Protein AF-A0ABD0PD07-F1 (afdb_monomer)

Foldseek 3Di:
DDDDPPVVVLQVCLFLVNLCVVCVPPVVVLLVVLLVQLVPDPPDDPPPDSHDPVSVVSVVVSVVVVVVSLVSHPDPVSSVVNVVVCCVPPVVSCCVRPVVSPPVVVVVVVVVVVVVPPD

Organism: Cirrhinus mrigala (NCBI:txid683832)

Secondary structure (DSSP, 8-state):
----SHHHHHHHHTSHHHHHHHHHHHHHHHHHHHHHHHHTT-S--SSS-SS-HHHHHHHHHHHHHHHHHHHS---HHHHHHHHHHHHHHHHHHHIIIIITT-THHHHHHHHHHHHHS--

Solvent-accessible surface area (backbone atoms only — not comparable to full-atom values): 7051 Å² total; per-residue (Å²): 136,92,90,70,74,67,69,57,57,56,54,58,64,30,30,55,69,50,45,48,57,52,46,64,60,48,52,60,52,52,52,50,54,47,50,53,50,71,62,55,73,82,71,75,62,90,51,97,54,88,60,55,74,66,43,49,52,49,52,53,50,49,54,48,51,60,52,49,64,66,60,55,34,89,48,68,73,50,30,54,53,44,53,52,48,51,48,74,75,39,44,67,60,49,42,53,64,51,57,68,67,30,65,69,65,55,51,56,58,55,56,53,54,65,62,68,78,71,122

pLDDT: mean 74.22, std 17.91, range [39.25, 95.12]

Sequence (119 aa):
PDSKAGAGMNKELCSAETVQGFAGTLVPLLLEIWVEAAGGDRVQTDSGHLLSAEAMALMFQILTILQLLRRLTPQRDQQDILDAWFRNSYLTDFKHHFMKNFPYGLLEVARHKKKADGK

Mean predicted aligned error: 12.13 Å

Radius of gyration: 20.22 Å; Cα contacts (8 Å, |Δi|>4): 50; chains: 1; bounding box: 38×46×66 Å

Structure (mmCIF, N/CA/C/O backbone):
data_AF-A0ABD0PD07-F1
#
_entry.id   AF-A0ABD0PD07-F1
#
loop_
_atom_site.group_PDB
_atom_site.id
_atom_site.type_symbol
_atom_site.label_atom_id
_atom_site.label_alt_id
_atom_site.label_comp_id
_atom_site.label_asym_id
_atom_site.label_entity_id
_atom_site.label_seq_id
_atom_site.pdbx_PDB_ins_code
_atom_site.Cartn_x
_atom_site.Cartn_y
_atom_site.Cartn_z
_atom_site.occupancy
_atom_site.B_iso_or_equiv
_atom_site.auth_seq_id
_atom_site.auth_comp_id
_atom_site.auth_asym_id
_atom_site.auth_atom_id
_atom_site.pdbx_PDB_model_num
ATOM 1 N N . PRO A 1 1 ? -20.329 -27.755 26.102 1.00 43.78 1 PRO A N 1
ATOM 2 C CA . PRO A 1 1 ? -19.583 -26.502 26.369 1.00 43.78 1 PRO A CA 1
ATOM 3 C C . PRO A 1 1 ? -18.473 -26.357 25.314 1.00 43.78 1 PRO A C 1
ATOM 5 O O . PRO A 1 1 ? -18.280 -27.298 24.562 1.00 43.78 1 PRO A O 1
ATOM 8 N N . ASP A 1 2 ? -17.808 -25.206 25.216 1.00 43.53 2 ASP A N 1
ATOM 9 C CA . ASP A 1 2 ? -16.680 -24.954 24.293 1.00 43.53 2 ASP A CA 1
ATOM 10 C C . ASP A 1 2 ? -17.035 -24.659 22.829 1.00 43.53 2 ASP A C 1
ATOM 12 O O . ASP A 1 2 ? -16.799 -25.453 21.929 1.00 43.53 2 ASP A O 1
ATOM 16 N N . SER A 1 3 ? -17.563 -23.456 22.572 1.00 48.69 3 SER A N 1
ATOM 17 C CA . SER A 1 3 ? -17.455 -22.766 21.266 1.00 48.69 3 SER A CA 1
ATOM 18 C C . SER A 1 3 ? -17.769 -21.266 21.392 1.00 48.69 3 SER A C 1
ATOM 20 O O . SER A 1 3 ? -18.615 -20.730 20.683 1.00 48.69 3 SER A O 1
ATOM 22 N N . LYS A 1 4 ? -17.136 -20.558 22.342 1.00 47.66 4 LYS A N 1
ATOM 23 C CA . LYS A 1 4 ? -17.334 -19.097 22.489 1.00 47.66 4 LYS A CA 1
ATOM 24 C C . LYS A 1 4 ? -16.060 -18.269 22.698 1.00 47.66 4 LYS A C 1
ATOM 26 O O . LYS A 1 4 ? -16.153 -17.051 22.782 1.00 47.66 4 LYS A O 1
ATOM 31 N N . ALA A 1 5 ? -14.882 -18.896 22.721 1.00 45.53 5 ALA A N 1
ATOM 32 C CA . ALA A 1 5 ? -13.610 -18.196 22.932 1.00 45.53 5 ALA A CA 1
ATOM 33 C C . ALA A 1 5 ? -13.046 -17.526 21.658 1.00 45.53 5 ALA A C 1
ATOM 35 O O . ALA A 1 5 ? -12.327 -16.538 21.753 1.00 45.53 5 ALA A O 1
ATOM 36 N N . GLY A 1 6 ? -13.406 -17.996 20.456 1.00 48.72 6 GLY A N 1
ATOM 37 C CA . GLY A 1 6 ? -12.854 -17.463 19.199 1.00 48.72 6 GLY A CA 1
ATOM 38 C C . GLY A 1 6 ? -13.457 -16.132 18.729 1.00 48.72 6 GLY A C 1
ATOM 39 O O . GLY A 1 6 ? -12.809 -15.381 18.009 1.00 48.72 6 GLY A O 1
ATOM 40 N N . ALA A 1 7 ? -14.684 -15.795 19.132 1.00 50.75 7 ALA A N 1
ATOM 41 C CA . ALA A 1 7 ? -15.372 -14.603 18.620 1.00 50.75 7 ALA A CA 1
ATOM 42 C C . ALA A 1 7 ? -14.836 -13.282 19.209 1.00 50.75 7 ALA A C 1
ATOM 44 O O . ALA A 1 7 ? -14.924 -12.245 18.556 1.00 50.75 7 ALA A O 1
ATOM 45 N N . GLY A 1 8 ? -14.274 -13.315 20.424 1.00 51.53 8 GLY A N 1
ATOM 46 C CA . GLY A 1 8 ? -13.693 -12.137 21.079 1.00 51.53 8 GLY A CA 1
ATOM 47 C C . GLY A 1 8 ? -12.334 -11.744 20.498 1.00 51.53 8 GLY A C 1
ATOM 48 O O . GLY A 1 8 ? -12.110 -10.572 20.216 1.00 51.53 8 GLY A O 1
ATOM 49 N N . MET A 1 9 ? -11.477 -12.730 20.220 1.00 52.28 9 MET A N 1
ATOM 50 C CA . MET A 1 9 ? -10.109 -12.491 19.744 1.00 52.28 9 MET A CA 1
ATOM 51 C C . MET A 1 9 ? -10.070 -11.878 18.338 1.00 52.28 9 MET A C 1
ATOM 53 O O . MET A 1 9 ? -9.302 -10.958 18.078 1.00 52.28 9 MET A O 1
ATOM 57 N N . ASN A 1 10 ? -10.972 -12.300 17.445 1.00 54.44 10 ASN A N 1
ATOM 58 C CA . ASN A 1 10 ? -11.113 -11.678 16.123 1.00 54.44 10 ASN A CA 1
ATOM 59 C C . ASN A 1 10 ? -11.557 -10.208 16.214 1.00 54.44 10 ASN A C 1
ATOM 61 O O . ASN A 1 10 ? -11.234 -9.406 15.347 1.00 54.44 10 ASN A O 1
ATOM 65 N N . LYS A 1 11 ? -12.292 -9.840 17.269 1.00 56.84 11 LYS A N 1
ATOM 66 C CA . LYS A 1 11 ? -12.808 -8.483 17.457 1.00 56.84 11 LYS A CA 1
ATOM 67 C C . LYS A 1 11 ? -11.718 -7.507 17.915 1.00 56.84 11 LYS A C 1
ATOM 69 O O . LYS A 1 11 ? -11.75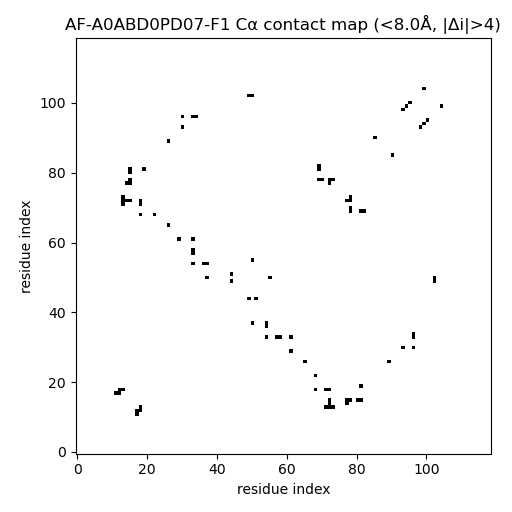8 -6.351 17.512 1.00 56.84 11 LYS A O 1
ATOM 74 N N . GLU A 1 12 ? -10.747 -7.979 18.699 1.00 58.50 12 GLU A N 1
ATOM 75 C CA . GLU A 1 12 ? -9.551 -7.208 19.078 1.00 58.50 12 GLU A CA 1
ATOM 76 C C . GLU A 1 12 ? -8.576 -7.056 17.904 1.00 58.50 12 GLU A C 1
ATOM 78 O O . GLU A 1 12 ? -8.101 -5.953 17.647 1.00 58.50 12 GLU A O 1
ATOM 83 N N . LEU A 1 13 ? -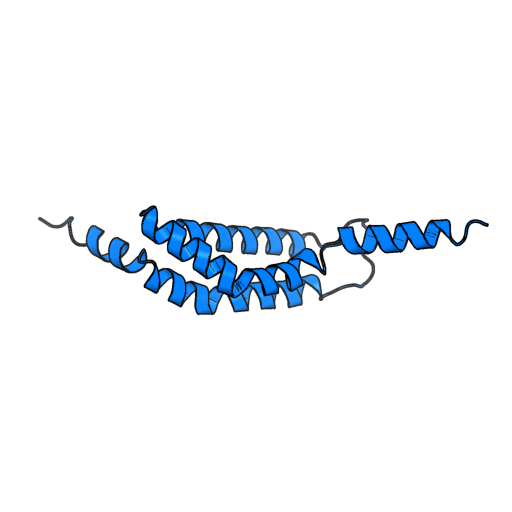8.351 -8.127 17.131 1.00 62.75 13 LEU A N 1
ATOM 84 C CA . LEU A 1 13 ? -7.467 -8.097 15.956 1.00 62.75 13 LEU A CA 1
ATOM 85 C C . LEU A 1 13 ? -7.997 -7.216 14.811 1.00 62.75 13 LEU A C 1
ATOM 87 O O . LEU A 1 13 ? -7.214 -6.707 14.013 1.00 62.75 13 LEU A O 1
ATOM 91 N N . CYS A 1 14 ? -9.316 -7.025 14.731 1.00 67.56 14 CYS A N 1
ATOM 92 C CA . CYS A 1 14 ? -9.970 -6.199 13.714 1.00 67.56 14 CYS A CA 1
ATOM 93 C C . CYS A 1 14 ? -10.209 -4.744 14.152 1.00 67.56 14 CYS A C 1
ATOM 95 O O . CYS A 1 14 ? -10.876 -4.007 13.421 1.00 67.56 14 CYS A O 1
ATOM 97 N N . SER A 1 15 ? -9.714 -4.318 15.321 1.00 81.38 15 SER A N 1
ATOM 98 C CA . SER A 1 15 ? -9.842 -2.923 15.750 1.00 81.38 15 SER A CA 1
ATOM 99 C C . SER A 1 15 ? -9.057 -1.985 14.824 1.00 81.38 15 SER A C 1
ATOM 101 O O . SER A 1 15 ? -8.025 -2.360 14.259 1.00 81.38 15 SER A O 1
ATOM 103 N N . ALA A 1 16 ? -9.530 -0.746 14.672 1.00 81.94 16 ALA A N 1
ATOM 104 C CA . ALA A 1 16 ? -8.833 0.239 13.851 1.00 81.94 16 ALA A CA 1
ATOM 105 C C . ALA A 1 16 ? -7.404 0.500 14.351 1.00 81.94 16 ALA A C 1
ATOM 107 O O . ALA A 1 16 ? -6.482 0.586 13.548 1.00 81.94 16 ALA A O 1
ATOM 108 N N . GLU A 1 17 ? -7.192 0.554 15.664 1.00 85.44 17 GLU A N 1
ATOM 109 C CA . GLU A 1 17 ? -5.874 0.813 16.251 1.00 85.44 17 GLU A CA 1
ATOM 110 C C . GLU A 1 17 ? -4.887 -0.327 15.970 1.00 85.44 17 GLU A C 1
ATOM 112 O O . GLU A 1 17 ? -3.739 -0.079 15.600 1.00 85.44 17 GLU A O 1
ATOM 117 N N . THR A 1 18 ? -5.332 -1.584 16.066 1.00 87.69 18 THR A N 1
ATOM 118 C CA . THR A 1 18 ? -4.491 -2.746 15.741 1.00 87.69 18 THR A CA 1
ATOM 119 C C . THR A 1 18 ? -4.132 -2.780 14.256 1.00 87.69 18 THR A C 1
ATOM 121 O O . THR A 1 18 ? -2.968 -2.998 13.909 1.00 87.69 18 THR A O 1
ATOM 124 N N . VAL A 1 19 ? -5.101 -2.509 13.373 1.00 88.94 19 VAL A N 1
ATOM 125 C CA . VAL A 1 19 ? -4.863 -2.440 11.923 1.00 88.94 19 VAL A CA 1
ATOM 126 C C . VAL A 1 19 ? -3.912 -1.293 11.580 1.00 88.94 19 VAL A C 1
ATOM 128 O O . VAL A 1 19 ? -3.008 -1.490 10.771 1.00 88.94 19 VAL A O 1
ATOM 131 N N . GLN A 1 20 ? -4.055 -0.127 12.219 1.00 91.00 20 GLN A N 1
ATOM 132 C CA . GLN A 1 20 ? -3.130 1.000 12.057 1.00 91.00 20 GLN A CA 1
ATOM 133 C C . GLN A 1 20 ? -1.718 0.649 12.516 1.00 91.00 20 GLN A C 1
ATOM 135 O O . GLN A 1 20 ? -0.771 0.938 11.794 1.00 91.00 20 GLN A O 1
ATOM 140 N N . GLY A 1 21 ? -1.562 0.002 13.674 1.00 90.94 21 GLY A N 1
ATOM 141 C CA . GLY A 1 21 ? -0.253 -0.421 14.175 1.00 90.94 21 GLY A CA 1
ATOM 142 C C . GLY A 1 21 ? 0.447 -1.384 13.215 1.00 90.94 21 GLY A C 1
ATOM 143 O O . GLY A 1 21 ? 1.608 -1.184 12.867 1.00 90.94 21 GLY A O 1
ATOM 144 N N . PHE A 1 22 ? -0.282 -2.385 12.716 1.00 91.81 22 PHE A N 1
ATOM 145 C CA . PHE A 1 22 ? 0.256 -3.346 11.753 1.00 91.81 22 PHE A CA 1
ATOM 146 C C . PHE A 1 22 ? 0.576 -2.705 10.393 1.00 91.81 22 PHE A C 1
ATOM 148 O O . PHE A 1 22 ? 1.673 -2.884 9.857 1.00 91.81 22 PHE A O 1
ATOM 155 N N . ALA A 1 23 ? -0.352 -1.917 9.842 1.00 92.38 23 ALA A N 1
ATOM 156 C CA . ALA A 1 23 ? -0.148 -1.183 8.594 1.00 92.38 23 ALA A CA 1
ATOM 157 C C . ALA A 1 23 ? 0.994 -0.161 8.710 1.00 92.38 23 ALA A C 1
ATOM 159 O O . ALA A 1 23 ? 1.736 0.032 7.749 1.00 92.38 23 ALA A O 1
ATOM 160 N N . GLY A 1 24 ? 1.167 0.415 9.902 1.00 93.38 24 GLY A N 1
ATOM 161 C CA . GLY A 1 24 ? 2.253 1.301 10.306 1.00 93.38 24 GLY A CA 1
ATOM 162 C C . GLY A 1 24 ? 3.630 0.775 9.926 1.00 93.38 24 GLY A C 1
ATOM 163 O O . GLY A 1 24 ? 4.463 1.519 9.416 1.00 93.38 24 GLY A O 1
ATOM 164 N N . THR A 1 25 ? 3.843 -0.522 10.141 1.00 93.88 25 THR A N 1
ATOM 165 C CA . THR A 1 25 ? 5.097 -1.210 9.820 1.00 93.88 25 THR A CA 1
ATOM 166 C C . THR A 1 25 ? 5.083 -1.809 8.418 1.00 93.88 25 THR A C 1
ATOM 168 O O . THR A 1 25 ? 6.087 -1.750 7.715 1.00 93.88 25 THR A O 1
ATOM 171 N N . LEU A 1 26 ? 3.958 -2.386 7.990 1.00 95.12 26 LEU A N 1
ATOM 172 C CA . LEU A 1 26 ? 3.898 -3.135 6.737 1.00 95.12 26 LEU A CA 1
ATOM 173 C C . LEU A 1 26 ? 3.922 -2.233 5.495 1.00 95.12 26 LEU A C 1
ATOM 175 O O . LEU A 1 26 ? 4.609 -2.550 4.528 1.00 95.12 26 LEU A O 1
ATOM 179 N N . VAL A 1 27 ? 3.174 -1.126 5.490 1.00 93.75 27 VAL A N 1
ATOM 180 C CA . VAL A 1 27 ? 3.036 -0.275 4.295 1.00 93.75 27 VAL A CA 1
ATOM 181 C C . VAL A 1 27 ? 4.373 0.320 3.842 1.00 93.75 27 VAL A C 1
ATOM 183 O O . VAL A 1 27 ? 4.660 0.194 2.652 1.00 93.75 27 VAL A O 1
ATOM 186 N N . PRO A 1 28 ? 5.215 0.903 4.723 1.00 93.06 28 PRO A N 1
ATOM 187 C CA . PRO A 1 28 ? 6.531 1.400 4.320 1.00 93.06 28 PRO A CA 1
ATOM 188 C C . PRO A 1 28 ? 7.388 0.328 3.641 1.00 93.06 28 PRO A C 1
ATOM 190 O O . PRO A 1 28 ? 7.906 0.563 2.555 1.00 93.06 28 PRO A O 1
ATOM 193 N N . LEU A 1 29 ? 7.434 -0.883 4.208 1.00 94.94 29 LEU A N 1
ATOM 194 C CA . LEU A 1 29 ? 8.198 -2.001 3.647 1.00 94.94 29 LEU A CA 1
ATOM 195 C C . LEU A 1 29 ? 7.693 -2.404 2.256 1.00 94.94 29 LEU A C 1
ATOM 197 O O . LEU A 1 29 ? 8.487 -2.641 1.352 1.00 94.94 29 LEU A O 1
ATOM 201 N N . LEU A 1 30 ? 6.371 -2.447 2.050 1.00 93.81 30 LEU A N 1
ATOM 202 C CA . LEU A 1 30 ? 5.800 -2.732 0.730 1.00 93.81 30 LEU A CA 1
ATOM 203 C C . LEU A 1 30 ? 6.191 -1.665 -0.303 1.00 93.81 30 LEU A C 1
ATOM 205 O O . LEU A 1 30 ? 6.444 -1.999 -1.460 1.00 93.81 30 LEU A O 1
ATOM 209 N N . LEU A 1 31 ? 6.235 -0.389 0.097 1.00 90.00 31 LEU A N 1
ATOM 210 C CA . LEU A 1 31 ? 6.657 0.702 -0.784 1.00 90.00 31 LEU A CA 1
ATOM 211 C C . LEU A 1 31 ? 8.154 0.621 -1.108 1.00 90.00 31 LEU A C 1
ATOM 213 O O . LEU A 1 31 ? 8.524 0.814 -2.264 1.00 90.00 31 LEU A O 1
ATOM 217 N N . GLU A 1 32 ? 9.000 0.295 -0.131 1.00 88.75 32 GLU A N 1
ATOM 218 C CA . GLU A 1 32 ? 10.442 0.099 -0.329 1.00 88.75 32 GLU A CA 1
ATOM 219 C C . GLU A 1 32 ? 10.731 -1.063 -1.287 1.00 88.75 32 GLU A C 1
ATOM 221 O O . GLU A 1 32 ? 11.439 -0.878 -2.277 1.00 88.75 32 GLU A O 1
ATOM 226 N N . ILE A 1 33 ? 10.097 -2.220 -1.064 1.00 90.12 33 ILE A N 1
ATOM 227 C CA . ILE A 1 33 ? 10.224 -3.403 -1.932 1.00 90.12 33 ILE A CA 1
ATOM 228 C C . ILE A 1 33 ? 9.770 -3.081 -3.363 1.00 90.12 33 ILE A C 1
ATOM 230 O O . ILE A 1 33 ? 10.397 -3.507 -4.332 1.00 90.12 33 ILE A O 1
ATOM 234 N N . TRP A 1 34 ? 8.695 -2.299 -3.522 1.00 88.69 34 TRP A N 1
ATOM 235 C CA . TRP A 1 34 ? 8.272 -1.833 -4.843 1.00 88.69 34 TRP A CA 1
ATOM 236 C C . TRP A 1 34 ? 9.335 -0.968 -5.520 1.00 88.69 34 TRP A C 1
ATOM 238 O O . TRP A 1 34 ? 9.612 -1.160 -6.701 1.00 88.69 34 TRP A O 1
ATOM 248 N N . VAL A 1 35 ? 9.926 -0.014 -4.800 1.00 84.12 35 VAL A N 1
ATOM 249 C CA . VAL A 1 35 ? 10.963 0.870 -5.351 1.00 84.12 35 VAL A CA 1
ATOM 250 C C . VAL A 1 35 ? 12.188 0.075 -5.786 1.00 84.12 35 VAL A C 1
ATOM 252 O O . VAL A 1 35 ? 12.726 0.341 -6.860 1.00 84.12 35 VAL A O 1
ATOM 255 N N . GLU A 1 36 ? 12.598 -0.909 -4.990 1.00 84.06 36 GLU A N 1
ATOM 256 C CA . GLU A 1 36 ? 13.717 -1.794 -5.311 1.00 84.06 36 GLU A CA 1
ATOM 257 C C . GLU A 1 36 ? 13.440 -2.606 -6.584 1.00 84.06 36 GLU A C 1
ATOM 259 O O . GLU A 1 36 ? 14.239 -2.586 -7.521 1.00 84.06 36 GLU A O 1
ATOM 264 N N . ALA A 1 37 ? 12.264 -3.230 -6.679 1.00 81.69 37 ALA A N 1
ATOM 265 C CA . ALA A 1 37 ? 11.889 -4.056 -7.825 1.00 81.69 37 ALA A CA 1
ATOM 266 C C . ALA A 1 37 ? 11.572 -3.258 -9.104 1.00 81.69 37 ALA A C 1
ATOM 268 O O . ALA A 1 37 ? 11.797 -3.751 -10.205 1.00 81.69 37 ALA A O 1
ATOM 269 N N . ALA A 1 38 ? 11.037 -2.038 -8.987 1.00 75.31 38 ALA A N 1
ATOM 270 C CA . ALA A 1 38 ? 10.714 -1.180 -10.132 1.00 75.31 38 ALA A CA 1
ATOM 271 C C . ALA A 1 38 ? 11.920 -0.365 -10.632 1.00 75.31 38 ALA A C 1
ATOM 273 O O . ALA A 1 38 ? 11.945 0.063 -11.788 1.00 75.31 38 ALA A O 1
ATOM 274 N N . GLY A 1 39 ? 12.893 -0.095 -9.756 1.00 67.75 39 GLY A N 1
ATOM 275 C CA . GLY A 1 39 ? 14.152 0.576 -10.089 1.00 67.75 39 GLY A CA 1
ATOM 276 C C . GLY A 1 39 ? 15.244 -0.382 -10.570 1.00 67.75 39 GLY A C 1
ATOM 277 O O . GLY A 1 39 ? 16.147 0.044 -11.295 1.00 67.75 39 GLY A O 1
ATOM 278 N N . GLY A 1 40 ? 15.148 -1.659 -10.190 1.00 58.47 40 GLY A N 1
ATOM 279 C CA . GLY A 1 40 ? 15.986 -2.737 -10.689 1.00 58.47 40 GLY A CA 1
ATOM 280 C C . GLY A 1 40 ? 15.691 -3.009 -12.160 1.00 58.47 40 GLY A C 1
ATOM 281 O O . GLY A 1 40 ? 14.582 -3.377 -12.524 1.00 58.47 40 GLY A O 1
ATOM 282 N N . ASP A 1 41 ? 16.706 -2.830 -12.999 1.00 52.47 41 ASP A N 1
ATOM 283 C CA . ASP A 1 41 ? 16.704 -3.216 -14.412 1.00 52.47 41 ASP A CA 1
ATOM 284 C C . ASP A 1 41 ? 15.968 -2.280 -15.392 1.00 52.47 41 ASP A C 1
ATOM 286 O O . ASP A 1 41 ? 15.189 -2.681 -16.251 1.00 52.47 41 ASP A O 1
ATOM 290 N N . ARG A 1 42 ? 16.337 -0.989 -15.381 1.00 53.75 42 ARG A N 1
ATOM 291 C CA . ARG A 1 42 ? 16.137 -0.093 -16.546 1.00 53.75 42 ARG A CA 1
ATOM 292 C C . ARG A 1 42 ? 16.961 -0.502 -17.784 1.00 53.75 42 ARG A C 1
ATOM 294 O O . ARG A 1 42 ? 17.056 0.276 -18.739 1.00 53.75 42 ARG A O 1
ATOM 301 N N . VAL A 1 43 ? 17.590 -1.677 -17.782 1.00 48.34 43 VAL A N 1
ATOM 302 C CA . VAL A 1 43 ? 18.307 -2.211 -18.937 1.00 48.34 43 VAL A CA 1
ATOM 303 C C . VAL A 1 43 ? 17.268 -2.722 -19.931 1.00 48.34 43 VAL A C 1
ATOM 305 O O . VAL A 1 43 ? 16.783 -3.836 -19.832 1.00 48.34 43 VAL A O 1
ATOM 308 N N . GLN A 1 44 ? 16.907 -1.840 -20.866 1.00 51.41 44 GLN A N 1
ATOM 309 C CA . GLN A 1 44 ? 16.315 -2.139 -22.175 1.00 51.41 44 GLN A CA 1
ATOM 310 C C . GLN A 1 44 ? 15.444 -3.405 -22.232 1.00 51.41 44 GLN A C 1
ATOM 312 O O . GLN A 1 44 ? 15.864 -4.446 -22.735 1.00 51.41 44 GLN A O 1
ATOM 317 N N . THR A 1 45 ? 14.190 -3.306 -21.791 1.00 48.47 45 THR A N 1
ATOM 318 C CA . THR A 1 45 ? 13.192 -4.289 -22.202 1.00 48.47 45 THR A CA 1
ATOM 319 C C . THR A 1 45 ? 12.848 -4.048 -23.677 1.00 48.47 45 THR A C 1
ATOM 321 O O . THR A 1 45 ? 12.123 -3.123 -24.029 1.00 48.47 45 THR A O 1
ATOM 324 N N . ASP A 1 46 ? 13.369 -4.910 -24.556 1.00 50.97 46 ASP A N 1
ATOM 325 C CA . ASP A 1 46 ? 13.001 -5.011 -25.984 1.00 50.97 46 ASP A CA 1
ATOM 326 C C . ASP A 1 46 ? 11.519 -5.393 -26.199 1.00 50.97 46 ASP A C 1
ATOM 328 O O . ASP A 1 46 ? 10.984 -5.334 -27.308 1.00 50.97 46 ASP A O 1
ATOM 332 N N . SER A 1 47 ? 10.818 -5.764 -25.126 1.00 50.41 47 SER A N 1
ATOM 333 C CA . SER A 1 47 ? 9.362 -5.839 -25.097 1.00 50.41 47 SER A CA 1
ATOM 334 C C . SER A 1 47 ? 8.831 -4.461 -24.714 1.00 50.41 47 SER A C 1
ATOM 336 O O . SER A 1 47 ? 9.207 -3.935 -23.677 1.00 50.41 47 SER A O 1
ATOM 338 N N . GLY A 1 48 ? 7.945 -3.856 -25.511 1.00 54.84 48 GLY A N 1
ATOM 339 C CA . GLY A 1 48 ? 7.385 -2.509 -25.275 1.00 54.84 48 GLY A CA 1
ATOM 340 C C . GLY A 1 48 ? 6.614 -2.300 -23.953 1.00 54.84 48 GLY A C 1
ATOM 341 O O . GLY A 1 48 ? 5.885 -1.318 -23.815 1.00 54.84 48 GLY A O 1
ATOM 342 N N . HIS A 1 49 ? 6.748 -3.217 -22.994 1.00 55.38 49 HIS A N 1
ATOM 343 C CA . HIS A 1 49 ? 6.310 -3.108 -21.617 1.00 55.38 49 HIS A CA 1
ATOM 344 C C . HIS A 1 49 ? 7.415 -2.492 -20.753 1.00 55.38 49 HIS A C 1
ATOM 346 O O . HIS A 1 49 ? 8.561 -2.928 -20.722 1.00 55.38 49 HIS A O 1
ATOM 352 N N . LEU A 1 50 ? 7.027 -1.455 -20.021 1.00 67.31 50 LEU A N 1
ATOM 353 C CA . LEU A 1 50 ? 7.911 -0.638 -19.193 1.00 67.31 50 LEU A CA 1
ATOM 354 C C . LEU A 1 50 ? 8.169 -1.239 -17.795 1.00 67.31 50 LEU A C 1
ATOM 356 O O . LEU A 1 50 ? 8.872 -0.631 -16.996 1.00 67.31 50 LEU A O 1
ATOM 360 N N . LEU A 1 51 ? 7.585 -2.405 -17.501 1.00 73.19 51 LEU A N 1
ATOM 361 C CA . LEU A 1 51 ? 7.786 -3.189 -16.282 1.00 73.19 51 LEU A CA 1
ATOM 362 C C . LEU A 1 51 ? 7.994 -4.656 -16.671 1.00 73.19 51 LEU A C 1
ATOM 364 O O . LEU A 1 51 ? 7.306 -5.156 -17.567 1.00 73.19 51 LEU A O 1
ATOM 368 N N . SER A 1 52 ? 8.889 -5.355 -15.971 1.00 78.44 52 SER A N 1
ATOM 369 C CA . SER A 1 52 ? 9.023 -6.808 -16.099 1.00 78.44 52 SER A CA 1
ATOM 370 C C . SER A 1 52 ? 7.743 -7.516 -15.629 1.00 78.44 52 SER A C 1
ATOM 372 O O . SER A 1 52 ? 6.956 -6.973 -14.845 1.00 78.44 52 SER A O 1
ATOM 374 N N . ALA A 1 53 ? 7.513 -8.746 -16.097 1.00 82.25 53 ALA A N 1
ATOM 375 C CA . ALA A 1 53 ? 6.367 -9.549 -15.657 1.00 82.25 53 ALA A CA 1
ATOM 376 C C . ALA A 1 53 ? 6.365 -9.769 -14.133 1.00 82.25 53 ALA A C 1
ATOM 378 O O . ALA A 1 53 ? 5.312 -9.733 -13.498 1.00 82.25 53 ALA A O 1
ATOM 379 N N . GLU A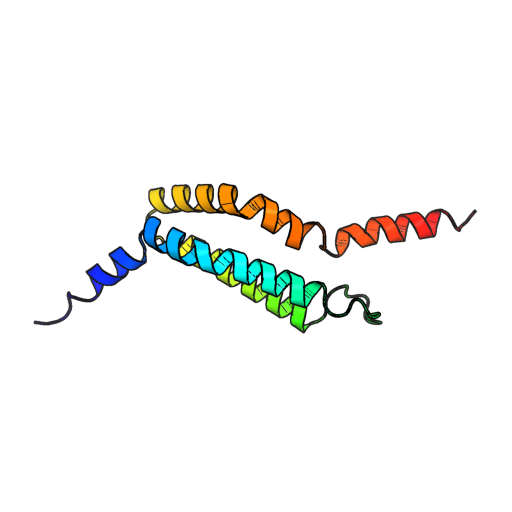 1 54 ? 7.554 -9.929 -13.552 1.00 84.31 54 GLU A N 1
ATOM 380 C CA . GLU A 1 54 ? 7.765 -10.067 -12.114 1.00 84.31 54 GLU A CA 1
ATOM 381 C C . GLU A 1 54 ? 7.411 -8.784 -11.352 1.00 84.31 54 GLU A C 1
ATOM 383 O O . GLU A 1 54 ? 6.626 -8.833 -10.405 1.00 84.31 54 GLU A O 1
ATOM 388 N N . ALA A 1 55 ? 7.885 -7.620 -11.812 1.00 84.56 55 ALA A N 1
ATOM 389 C CA . ALA A 1 55 ? 7.545 -6.334 -11.203 1.00 84.56 55 ALA A CA 1
ATOM 390 C C . ALA A 1 55 ? 6.035 -6.050 -11.286 1.00 84.56 55 ALA A C 1
ATOM 392 O O . ALA A 1 55 ? 5.430 -5.588 -10.318 1.00 84.56 55 ALA A O 1
ATOM 393 N N . MET A 1 56 ? 5.387 -6.378 -12.411 1.00 84.94 56 MET A N 1
ATOM 394 C CA . MET A 1 56 ? 3.929 -6.269 -12.527 1.00 84.94 56 MET A CA 1
ATOM 395 C C . MET A 1 56 ? 3.205 -7.171 -11.523 1.00 84.94 56 MET A C 1
ATOM 397 O O . MET A 1 56 ? 2.281 -6.709 -10.851 1.00 84.94 56 MET A O 1
ATOM 401 N N . ALA A 1 57 ? 3.617 -8.435 -11.394 1.00 90.12 57 ALA A N 1
ATOM 402 C CA . ALA A 1 57 ? 3.029 -9.361 -10.430 1.00 90.12 57 ALA A CA 1
ATOM 403 C C . ALA A 1 57 ? 3.187 -8.847 -8.990 1.00 90.12 57 ALA A C 1
ATOM 405 O O . ALA A 1 57 ? 2.216 -8.838 -8.230 1.00 90.12 57 ALA A O 1
ATOM 406 N N . LEU A 1 58 ? 4.370 -8.339 -8.639 1.00 90.81 58 LEU A N 1
ATOM 407 C CA . LEU A 1 58 ? 4.638 -7.733 -7.338 1.00 90.81 58 LEU A CA 1
ATOM 408 C C . LEU A 1 58 ? 3.745 -6.513 -7.075 1.00 90.81 58 LEU A C 1
ATOM 410 O O . LEU A 1 58 ? 3.137 -6.420 -6.010 1.00 90.81 58 LEU A O 1
ATOM 414 N N . MET A 1 59 ? 3.593 -5.614 -8.054 1.00 90.00 59 MET A N 1
ATOM 415 C CA . MET A 1 59 ? 2.672 -4.477 -7.951 1.00 90.00 59 MET A CA 1
ATOM 416 C C . MET A 1 59 ? 1.247 -4.938 -7.628 1.00 90.00 59 MET A C 1
ATOM 418 O O . MET A 1 59 ? 0.614 -4.390 -6.723 1.00 90.00 59 MET A O 1
ATOM 422 N N . PHE A 1 60 ? 0.735 -5.949 -8.334 1.00 91.06 60 PHE A N 1
ATOM 423 C CA . PHE A 1 60 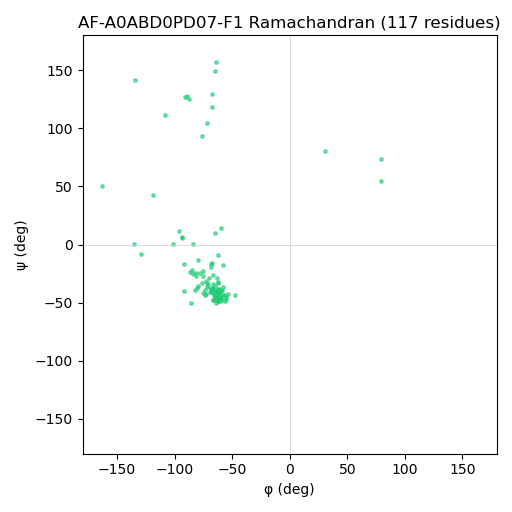? -0.598 -6.487 -8.055 1.00 91.06 60 PHE A CA 1
ATOM 424 C C . PHE A 1 60 ? -0.712 -7.048 -6.636 1.00 91.06 60 PHE A C 1
ATOM 426 O O . PHE A 1 60 ? -1.723 -6.808 -5.970 1.00 91.06 60 PHE A O 1
ATOM 433 N N . GLN A 1 61 ? 0.315 -7.746 -6.148 1.00 95.06 61 GLN A N 1
ATOM 434 C CA . GLN A 1 61 ? 0.323 -8.274 -4.783 1.00 95.06 61 GLN A CA 1
ATOM 435 C C . GLN A 1 61 ? 0.316 -7.155 -3.741 1.00 95.06 61 GLN A C 1
ATOM 437 O O . GLN A 1 61 ? -0.505 -7.180 -2.826 1.00 95.06 61 GLN A O 1
ATOM 442 N N . ILE A 1 62 ? 1.139 -6.119 -3.916 1.00 93.62 62 ILE A N 1
ATOM 443 C CA . ILE A 1 62 ? 1.174 -4.963 -3.011 1.00 93.62 62 ILE A CA 1
ATOM 444 C C . ILE A 1 62 ? -0.193 -4.276 -2.957 1.00 93.62 62 ILE A C 1
ATOM 446 O O . ILE A 1 62 ? -0.733 -4.047 -1.875 1.00 93.62 62 ILE A O 1
ATOM 450 N N . LEU A 1 63 ? -0.804 -4.002 -4.114 1.00 92.12 63 LEU A N 1
ATOM 451 C CA . LEU A 1 63 ? -2.134 -3.390 -4.172 1.00 92.12 63 LEU A CA 1
ATOM 452 C C . LEU A 1 63 ? -3.197 -4.268 -3.506 1.00 92.12 63 LEU A C 1
ATOM 454 O O . LEU A 1 63 ? -4.078 -3.744 -2.822 1.00 92.12 63 LEU A O 1
ATOM 458 N N . THR A 1 64 ? -3.102 -5.587 -3.672 1.00 94.88 64 THR A N 1
ATOM 459 C CA . THR A 1 64 ? -4.004 -6.548 -3.031 1.00 94.88 64 THR A CA 1
ATOM 460 C C . THR A 1 64 ? -3.857 -6.498 -1.514 1.00 94.88 64 THR A C 1
ATOM 462 O O . THR A 1 64 ? -4.858 -6.354 -0.816 1.00 94.88 64 THR A O 1
ATOM 465 N N . ILE A 1 65 ? -2.629 -6.512 -0.990 1.00 95.06 65 ILE A N 1
ATOM 466 C CA . ILE A 1 65 ? -2.364 -6.397 0.450 1.00 95.06 65 ILE A CA 1
ATOM 467 C C . ILE A 1 65 ? -2.926 -5.076 0.997 1.00 95.06 65 ILE A C 1
ATOM 469 O O . ILE A 1 65 ? -3.666 -5.084 1.979 1.00 95.06 65 ILE A O 1
ATOM 473 N N . LEU A 1 66 ? -2.682 -3.946 0.323 1.00 92.00 66 LEU A N 1
ATOM 474 C CA . LEU A 1 66 ? -3.224 -2.637 0.721 1.00 92.00 66 LEU A CA 1
ATOM 475 C C . LEU A 1 66 ? -4.761 -2.581 0.690 1.00 92.00 66 LEU A C 1
ATOM 477 O O . LEU A 1 66 ? -5.382 -1.834 1.450 1.00 92.00 66 LEU A O 1
ATOM 481 N N . GLN A 1 67 ? -5.403 -3.318 -0.216 1.00 90.81 67 GLN A N 1
ATOM 482 C CA . GLN A 1 67 ? -6.861 -3.445 -0.244 1.00 90.81 67 GLN A CA 1
ATOM 483 C C . GLN A 1 67 ? -7.379 -4.330 0.888 1.00 90.81 67 GLN A C 1
ATOM 485 O O . GLN A 1 67 ? -8.407 -4.002 1.476 1.00 90.81 67 GLN A O 1
ATOM 490 N N . LEU A 1 68 ? -6.680 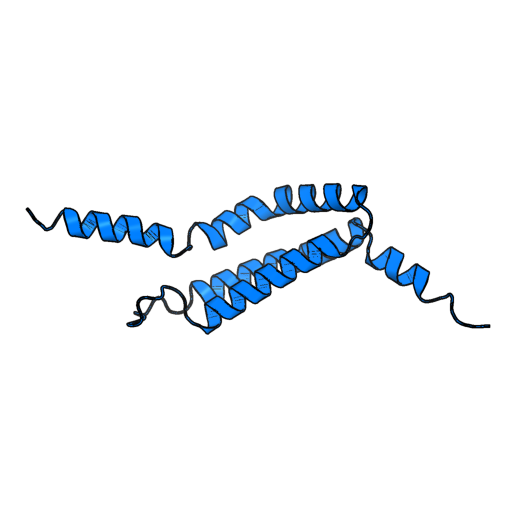-5.422 1.202 1.00 92.19 68 LEU A N 1
ATOM 491 C CA . LEU A 1 68 ? -7.043 -6.316 2.298 1.00 92.19 68 LEU A CA 1
ATOM 492 C C . LEU A 1 68 ? -6.942 -5.599 3.641 1.00 92.19 68 LEU A C 1
ATOM 494 O O . LEU A 1 68 ? -7.904 -5.646 4.398 1.00 92.19 68 LEU A O 1
ATOM 498 N N . LEU A 1 69 ? -5.858 -4.854 3.887 1.00 89.94 69 LEU A N 1
ATOM 499 C CA . LEU A 1 69 ? -5.679 -4.065 5.111 1.00 89.94 69 LEU A CA 1
ATOM 500 C C . LEU A 1 69 ? -6.854 -3.111 5.371 1.00 89.94 69 LEU A C 1
ATOM 502 O O . LEU A 1 69 ? -7.357 -3.041 6.487 1.00 89.94 69 LEU A O 1
ATOM 506 N N . ARG A 1 70 ? -7.351 -2.437 4.328 1.00 86.31 70 ARG A N 1
ATOM 507 C CA . ARG A 1 70 ? -8.520 -1.542 4.421 1.00 86.31 70 ARG A CA 1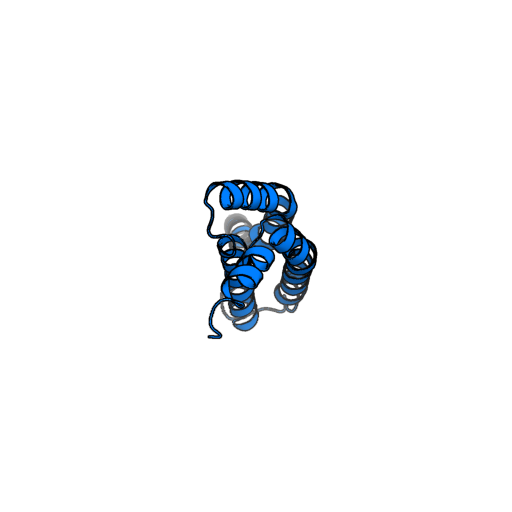
ATOM 508 C C . ARG A 1 70 ? -9.844 -2.262 4.692 1.00 86.31 70 ARG A C 1
ATOM 510 O O . ARG A 1 70 ? -10.806 -1.629 5.109 1.00 86.31 70 ARG A O 1
ATOM 517 N N . ARG A 1 71 ? -9.919 -3.570 4.436 1.00 86.62 71 ARG A N 1
ATOM 518 C CA . ARG A 1 71 ? -11.129 -4.393 4.608 1.00 86.62 71 ARG A CA 1
ATOM 519 C C . ARG A 1 71 ? -11.122 -5.224 5.891 1.00 86.62 71 ARG A C 1
ATOM 521 O O . ARG A 1 71 ? -12.081 -5.952 6.127 1.00 86.62 71 ARG A O 1
ATOM 528 N N . LEU A 1 72 ? -10.072 -5.133 6.711 1.00 84.06 72 LEU A N 1
ATOM 529 C CA . LEU A 1 72 ? -9.964 -5.898 7.960 1.00 84.06 72 LEU A CA 1
ATOM 530 C C . LEU A 1 72 ? -10.977 -5.466 9.024 1.00 84.06 72 LEU A C 1
ATOM 532 O O . LEU A 1 72 ? -11.216 -6.207 9.976 1.00 84.06 72 LEU A O 1
ATOM 536 N N . THR A 1 73 ? -11.584 -4.296 8.861 1.00 78.12 73 THR A N 1
ATOM 537 C CA . THR A 1 73 ? -12.447 -3.694 9.871 1.00 78.12 73 THR A CA 1
ATOM 538 C C . THR A 1 73 ? -13.901 -3.755 9.412 1.00 78.12 73 THR A C 1
ATOM 540 O O . THR A 1 73 ? -14.268 -3.092 8.443 1.00 78.12 73 THR A O 1
ATOM 543 N N . PRO A 1 74 ? -14.750 -4.560 10.073 1.00 70.06 74 PRO A N 1
ATOM 544 C CA . PRO A 1 74 ? -16.115 -4.815 9.615 1.00 70.06 74 PRO A CA 1
ATOM 545 C C . PRO A 1 74 ? -17.100 -3.684 9.958 1.00 70.06 74 PRO A C 1
ATOM 547 O O . PRO A 1 74 ? -18.221 -3.677 9.452 1.00 70.06 74 PRO A O 1
ATOM 550 N N . GLN A 1 75 ? -16.723 -2.751 10.841 1.00 80.56 75 GLN A N 1
ATOM 551 C CA . GLN A 1 75 ? -17.565 -1.620 11.236 1.00 80.56 75 GLN A CA 1
ATOM 552 C C . GLN A 1 75 ? -17.316 -0.409 10.338 1.00 80.56 75 GLN A C 1
ATOM 554 O O . GLN A 1 75 ? -16.187 0.060 10.228 1.00 80.56 75 GLN A O 1
ATOM 559 N N . ARG A 1 76 ? -18.394 0.133 9.761 1.00 80.88 76 ARG A N 1
ATOM 560 C CA . ARG A 1 76 ? -18.345 1.250 8.806 1.00 80.88 76 ARG A CA 1
ATOM 561 C C . ARG A 1 76 ? -17.680 2.508 9.376 1.00 80.88 76 ARG A C 1
ATOM 563 O O . ARG A 1 76 ? -16.820 3.076 8.720 1.00 80.88 76 ARG A O 1
ATOM 570 N N . ASP A 1 77 ? -17.998 2.876 10.616 1.00 81.94 77 ASP A N 1
ATOM 571 C CA . ASP A 1 77 ? -17.422 4.070 11.254 1.00 81.94 77 ASP A CA 1
ATOM 572 C C . ASP A 1 77 ? -15.904 3.932 11.466 1.00 81.94 77 ASP A C 1
ATOM 574 O O . ASP A 1 77 ? -15.138 4.867 11.244 1.00 81.94 77 ASP A O 1
ATOM 578 N N . GLN A 1 78 ? -15.445 2.737 11.846 1.00 82.56 78 GLN A N 1
ATOM 579 C CA . GLN A 1 78 ? -14.017 2.447 11.993 1.00 82.56 78 GLN A CA 1
ATOM 580 C C . GLN A 1 78 ? -13.311 2.356 10.632 1.00 82.56 78 GLN A C 1
ATOM 582 O O . GLN A 1 78 ? -12.150 2.744 10.515 1.00 82.56 78 GLN A O 1
ATOM 587 N N . GLN A 1 79 ? -14.011 1.879 9.601 1.00 86.44 79 GLN A N 1
ATOM 588 C CA . GLN A 1 79 ? -13.505 1.821 8.234 1.00 86.44 79 GLN A CA 1
ATOM 589 C C . GLN A 1 79 ? -13.244 3.224 7.666 1.00 86.44 79 GLN A C 1
ATOM 591 O O . GLN A 1 79 ? -12.183 3.445 7.088 1.00 86.44 79 GLN A O 1
ATOM 596 N N . ASP A 1 80 ? -14.145 4.186 7.888 1.00 88.31 80 ASP A N 1
ATOM 597 C CA . ASP A 1 80 ? -13.957 5.571 7.434 1.00 88.31 80 ASP A CA 1
ATOM 598 C C . ASP A 1 80 ? -12.756 6.244 8.130 1.00 88.31 80 ASP A C 1
ATOM 600 O O . ASP A 1 80 ? -11.954 6.926 7.484 1.00 88.31 80 ASP A O 1
ATOM 604 N N . ILE A 1 81 ? -12.579 5.999 9.436 1.00 88.44 81 ILE A N 1
ATOM 605 C CA . ILE A 1 81 ? -11.418 6.474 10.210 1.00 88.44 81 ILE A CA 1
ATOM 606 C C . ILE A 1 81 ? -10.117 5.881 9.656 1.00 88.44 81 ILE A C 1
ATOM 608 O O . ILE A 1 81 ? -9.128 6.596 9.475 1.00 88.44 81 ILE A O 1
ATOM 612 N N . LEU A 1 82 ? -10.112 4.580 9.363 1.00 88.75 82 LEU A N 1
ATOM 613 C CA . LEU A 1 82 ? -8.959 3.900 8.781 1.00 88.75 82 LEU A CA 1
ATOM 614 C C . LEU A 1 82 ? -8.628 4.407 7.387 1.00 88.75 82 LEU A C 1
ATOM 616 O O . LEU A 1 82 ? -7.464 4.680 7.106 1.00 88.75 82 LEU A O 1
ATOM 620 N N . ASP A 1 83 ? -9.626 4.566 6.524 1.00 90.19 83 ASP A N 1
ATOM 621 C CA . ASP A 1 83 ? -9.430 5.069 5.170 1.00 90.19 83 ASP A CA 1
ATOM 622 C C . ASP A 1 83 ? -8.881 6.500 5.180 1.00 90.19 83 ASP A C 1
ATOM 624 O O . ASP A 1 83 ? -7.976 6.819 4.400 1.00 90.19 83 ASP A O 1
ATOM 628 N N . ALA A 1 84 ? -9.381 7.359 6.075 1.00 92.12 84 ALA A N 1
ATOM 629 C CA . ALA A 1 84 ? -8.843 8.701 6.271 1.00 92.12 84 ALA A CA 1
ATOM 630 C C . ALA A 1 84 ? -7.384 8.658 6.748 1.00 92.12 84 ALA A C 1
ATOM 632 O O . ALA A 1 84 ? -6.536 9.370 6.206 1.00 92.12 84 ALA A O 1
ATOM 633 N N . TRP A 1 85 ? -7.072 7.784 7.708 1.00 93.69 85 TRP A N 1
ATOM 634 C CA . TRP A 1 85 ? -5.710 7.599 8.199 1.00 93.69 85 TRP A CA 1
ATOM 635 C C . TRP A 1 85 ? -4.763 7.093 7.102 1.00 93.69 85 TRP A C 1
ATOM 637 O O . TRP A 1 85 ? -3.728 7.710 6.873 1.00 93.69 85 TRP A O 1
ATOM 647 N N . PHE A 1 86 ? -5.132 6.054 6.342 1.00 92.31 86 PHE A N 1
ATOM 648 C CA . PHE A 1 86 ? -4.328 5.546 5.221 1.00 92.31 86 PHE A CA 1
ATOM 649 C C . PHE A 1 86 ? -4.024 6.640 4.195 1.00 92.31 86 PHE A C 1
ATOM 651 O O . PHE A 1 86 ? -2.897 6.746 3.706 1.00 92.31 86 PHE A O 1
ATOM 658 N N . ARG A 1 87 ? -5.028 7.461 3.864 1.00 92.31 87 ARG A N 1
ATOM 659 C CA . ARG A 1 87 ? -4.863 8.577 2.928 1.00 92.31 87 ARG A CA 1
ATOM 660 C C . ARG A 1 87 ? -3.911 9.635 3.478 1.00 92.31 87 ARG A C 1
ATOM 662 O O . ARG A 1 87 ? -3.038 10.077 2.743 1.00 92.31 87 ARG A O 1
ATOM 669 N N . ASN A 1 88 ? -4.050 10.022 4.741 1.00 94.19 88 ASN A N 1
ATOM 670 C CA . ASN A 1 88 ? -3.193 11.046 5.336 1.00 94.19 88 ASN A CA 1
ATOM 671 C C . ASN A 1 88 ? -1.749 10.565 5.509 1.00 94.19 88 ASN A C 1
ATOM 673 O O . ASN A 1 88 ? -0.824 11.337 5.273 1.00 94.19 88 ASN A O 1
ATOM 677 N N . SER A 1 89 ? -1.564 9.298 5.876 1.00 93.19 89 SER A N 1
ATOM 678 C CA . SER A 1 89 ? -0.249 8.735 6.184 1.00 93.19 89 SER A CA 1
ATOM 679 C C . SER A 1 89 ? 0.546 8.349 4.938 1.00 93.19 89 SER A C 1
ATOM 681 O O . SER A 1 89 ? 1.754 8.538 4.922 1.00 93.19 89 SER A O 1
ATOM 683 N N . TYR A 1 90 ? -0.104 7.816 3.894 1.00 92.25 90 TYR A N 1
ATOM 684 C CA . TYR A 1 90 ? 0.619 7.141 2.804 1.00 92.25 90 TYR A CA 1
ATOM 685 C C . TYR A 1 90 ? 0.261 7.600 1.393 1.00 92.25 90 TYR A C 1
ATOM 687 O O . TYR A 1 90 ? 0.921 7.182 0.444 1.00 92.25 90 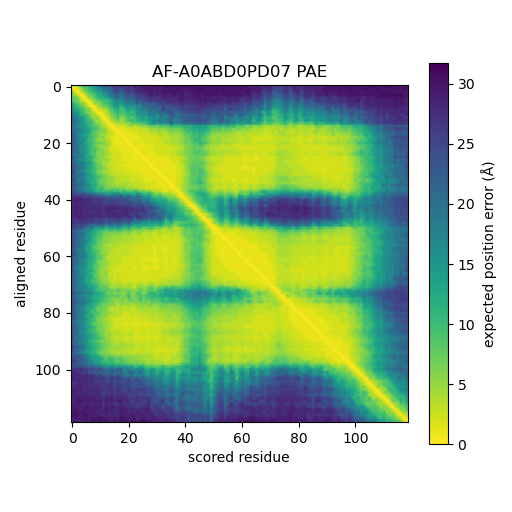TYR A O 1
ATOM 695 N N . LEU A 1 91 ? -0.763 8.439 1.191 1.00 90.31 91 LEU A N 1
ATOM 696 C CA . LEU A 1 91 ? -1.187 8.807 -0.169 1.00 90.31 91 LEU A CA 1
ATOM 697 C C . LEU A 1 91 ? -0.087 9.533 -0.948 1.00 90.31 91 LEU A C 1
ATOM 699 O O . LEU A 1 91 ? 0.053 9.307 -2.149 1.00 90.31 91 LEU A O 1
ATOM 703 N N . THR A 1 92 ? 0.666 10.414 -0.290 1.00 89.94 92 THR A N 1
ATOM 704 C CA . THR A 1 92 ? 1.747 11.175 -0.929 1.00 89.94 92 THR A CA 1
ATOM 705 C 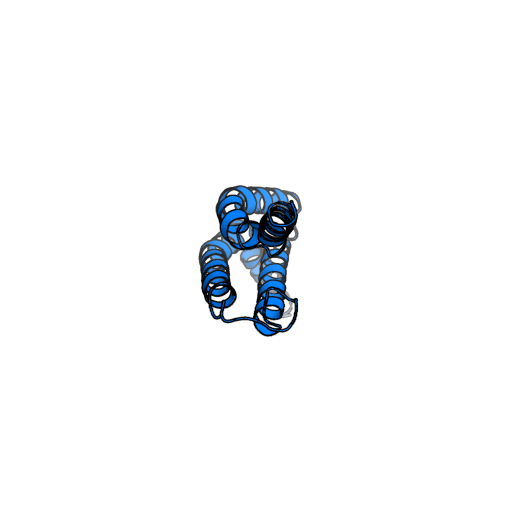C . THR A 1 92 ? 2.856 10.248 -1.408 1.00 89.94 92 THR A C 1
ATOM 707 O O . THR A 1 92 ? 3.211 10.293 -2.586 1.00 89.94 92 THR A O 1
ATOM 710 N N . ASP A 1 93 ? 3.331 9.357 -0.540 1.00 88.12 93 ASP A N 1
ATOM 711 C CA . ASP A 1 93 ? 4.409 8.417 -0.859 1.00 88.12 93 ASP A CA 1
ATOM 712 C C . ASP A 1 93 ? 3.949 7.386 -1.883 1.00 88.12 93 ASP A C 1
ATOM 714 O O . ASP A 1 93 ? 4.640 7.121 -2.865 1.00 88.12 93 ASP A O 1
ATOM 718 N N . PHE A 1 94 ? 2.720 6.889 -1.743 1.00 88.12 94 PHE A N 1
ATOM 719 C CA . PHE A 1 94 ? 2.106 6.022 -2.738 1.00 88.12 94 PHE A CA 1
ATOM 720 C C . PHE A 1 94 ? 2.078 6.693 -4.116 1.00 88.12 94 PHE A C 1
ATOM 722 O O . PHE A 1 94 ? 2.514 6.103 -5.103 1.00 88.12 94 PHE A O 1
ATOM 729 N N . LYS A 1 95 ? 1.626 7.952 -4.208 1.00 85.06 95 LYS A N 1
ATOM 730 C CA . LYS A 1 95 ? 1.654 8.711 -5.468 1.00 85.06 95 LYS A CA 1
ATOM 731 C C . LYS A 1 95 ? 3.080 8.909 -5.971 1.00 85.06 95 LYS A C 1
ATOM 733 O O . LYS A 1 95 ? 3.321 8.780 -7.168 1.00 85.06 95 LYS A O 1
ATOM 738 N N . HIS A 1 96 ? 4.026 9.200 -5.087 1.00 84.25 96 HIS A N 1
ATOM 739 C CA . HIS A 1 96 ? 5.418 9.374 -5.472 1.00 84.25 96 HIS A CA 1
ATOM 740 C C . HIS A 1 96 ? 6.000 8.093 -6.075 1.00 84.25 96 HIS A C 1
ATOM 742 O O . HIS A 1 96 ? 6.598 8.143 -7.142 1.00 84.25 96 HIS A O 1
ATOM 748 N N . HIS A 1 97 ? 5.805 6.943 -5.439 1.00 82.31 97 HIS A N 1
ATOM 749 C CA . HIS A 1 97 ? 6.435 5.696 -5.865 1.00 82.31 97 HIS A CA 1
ATOM 750 C C . HIS A 1 97 ? 5.692 5.006 -7.009 1.00 82.31 97 HIS A C 1
ATOM 752 O O . HIS A 1 97 ? 6.334 4.501 -7.932 1.00 82.31 97 HIS A O 1
ATOM 758 N N . PHE A 1 98 ? 4.357 5.019 -6.991 1.00 77.06 98 PHE A N 1
ATOM 759 C CA . PHE A 1 98 ? 3.550 4.418 -8.049 1.00 77.06 98 PHE A CA 1
ATOM 760 C C . PHE A 1 98 ? 3.329 5.388 -9.205 1.00 77.06 98 PHE A C 1
ATOM 762 O O . PHE A 1 98 ? 3.607 5.022 -10.335 1.00 77.06 98 PHE A O 1
ATOM 769 N N . MET A 1 99 ? 2.888 6.632 -8.981 1.00 73.81 99 MET A N 1
ATOM 770 C CA . MET A 1 99 ? 2.503 7.518 -10.095 1.00 73.81 99 MET A CA 1
ATOM 771 C C . MET A 1 99 ? 3.689 8.181 -10.809 1.00 73.81 99 MET A C 1
ATOM 773 O O . MET A 1 99 ? 3.636 8.349 -12.025 1.00 73.81 99 MET A O 1
ATOM 777 N N . LYS A 1 100 ? 4.766 8.547 -10.100 1.00 63.22 100 LYS A N 1
ATOM 778 C CA . LYS A 1 100 ? 5.930 9.224 -10.715 1.00 63.22 100 LYS A CA 1
ATOM 779 C C . LYS A 1 100 ? 6.752 8.296 -11.612 1.00 63.22 100 LYS A C 1
ATOM 781 O O . LYS A 1 100 ? 7.275 8.737 -12.630 1.00 63.22 100 LYS A O 1
ATOM 786 N N . ASN A 1 101 ? 6.845 7.022 -11.236 1.00 54.34 101 ASN A N 1
ATOM 787 C CA . ASN A 1 101 ? 7.484 5.973 -12.032 1.00 54.34 101 ASN A CA 1
ATOM 788 C C . ASN A 1 101 ? 6.474 5.224 -12.906 1.00 54.34 101 ASN A C 1
ATOM 790 O O . ASN A 1 101 ? 6.834 4.239 -13.550 1.00 54.34 101 ASN A O 1
ATOM 794 N N . PHE A 1 102 ? 5.210 5.670 -12.934 1.00 55.56 102 PHE A N 1
ATOM 795 C CA . PHE A 1 102 ? 4.204 4.984 -13.717 1.00 55.56 102 PHE A CA 1
ATOM 796 C C . PHE A 1 102 ? 4.536 5.153 -15.201 1.00 55.56 102 PHE A C 1
ATOM 798 O O . PHE A 1 102 ? 4.744 6.277 -15.678 1.00 55.56 102 PHE A O 1
ATOM 805 N N . PRO A 1 103 ? 4.553 4.050 -15.953 1.00 54.94 103 PRO A N 1
ATOM 806 C CA . PRO A 1 103 ? 5.090 4.002 -17.305 1.00 54.94 103 PRO A CA 1
ATOM 807 C C . PRO A 1 103 ? 4.453 4.973 -18.318 1.00 54.94 103 PRO A C 1
ATOM 809 O O . PRO A 1 103 ? 5.051 5.311 -19.339 1.00 54.94 103 PRO A O 1
ATOM 812 N N . TYR A 1 104 ? 3.269 5.507 -18.025 1.00 52.66 104 TYR A N 1
ATOM 813 C CA . TYR A 1 104 ? 2.595 6.468 -18.896 1.00 52.66 104 TYR A CA 1
ATOM 814 C C . TYR A 1 104 ? 3.187 7.889 -18.867 1.00 52.66 104 TYR A C 1
ATOM 816 O O . TYR A 1 104 ? 3.053 8.602 -19.859 1.00 52.66 104 TYR A O 1
ATOM 824 N N . GLY A 1 105 ? 3.894 8.298 -17.804 1.00 51.72 105 GLY A N 1
ATOM 825 C CA . GLY A 1 105 ? 4.507 9.636 -17.732 1.00 51.72 105 GLY A CA 1
ATOM 826 C C . GLY A 1 105 ? 5.703 9.822 -18.680 1.00 51.72 105 GLY A C 1
ATOM 827 O O . GLY A 1 105 ? 5.952 10.915 -19.181 1.00 51.72 105 GLY A O 1
ATOM 828 N N . LEU A 1 106 ? 6.420 8.734 -18.980 1.00 52.19 106 LEU A N 1
ATOM 829 C CA . LEU A 1 106 ? 7.569 8.720 -19.898 1.00 52.19 106 LEU A CA 1
ATOM 830 C C . LEU A 1 106 ? 7.151 8.645 -21.374 1.00 52.19 106 LEU A C 1
ATOM 832 O O . LEU A 1 106 ? 7.861 9.151 -22.246 1.00 52.19 106 LEU A O 1
ATOM 836 N N . LEU A 1 107 ? 5.984 8.059 -21.656 1.00 53.12 107 LEU A N 1
ATOM 837 C CA . LEU A 1 107 ? 5.420 7.945 -23.004 1.00 53.12 107 LEU A CA 1
ATOM 838 C C . LEU A 1 107 ? 5.082 9.321 -23.604 1.00 53.12 107 LEU A C 1
ATOM 840 O O . LEU A 1 107 ? 5.309 9.537 -24.795 1.00 53.12 107 LEU A O 1
ATOM 844 N N . GLU A 1 108 ? 4.620 10.272 -22.788 1.00 49.19 108 GLU A N 1
ATOM 845 C CA . GLU A 1 108 ? 4.404 11.666 -23.209 1.00 49.19 108 GLU A CA 1
ATOM 846 C C . GLU A 1 108 ? 5.726 12.343 -23.607 1.00 49.19 108 GLU A C 1
ATOM 848 O O . GLU A 1 108 ? 5.842 12.911 -24.693 1.00 49.19 108 GLU A O 1
ATOM 853 N N . VAL A 1 109 ? 6.777 12.198 -22.796 1.00 49.06 109 VAL A N 1
ATOM 854 C CA . VAL A 1 109 ? 8.083 12.823 -23.070 1.00 49.06 109 VAL A CA 1
ATOM 855 C C . VAL A 1 109 ? 8.750 12.225 -24.320 1.00 49.06 109 VAL A C 1
ATOM 857 O O . VAL A 1 109 ? 9.303 12.960 -25.143 1.00 49.06 109 VAL A O 1
ATOM 860 N N . ALA A 1 110 ? 8.652 10.908 -24.523 1.00 50.75 110 ALA A N 1
ATOM 861 C CA . ALA A 1 110 ? 9.177 10.241 -25.716 1.00 50.75 110 ALA A CA 1
ATOM 862 C C . ALA A 1 110 ? 8.402 10.615 -26.998 1.00 50.75 110 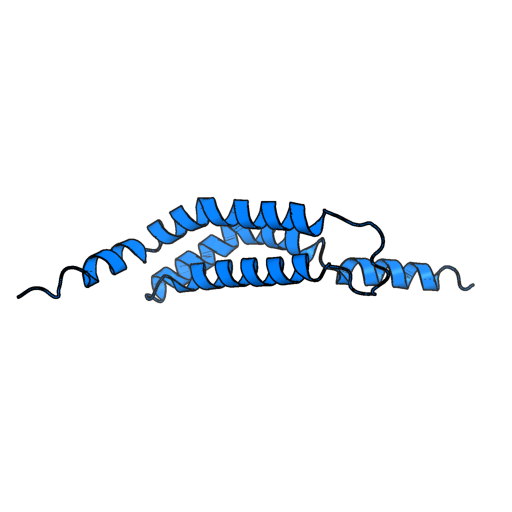ALA A C 1
ATOM 864 O O . ALA A 1 110 ? 9.012 10.830 -28.051 1.00 50.75 110 ALA A O 1
ATOM 865 N N . ARG A 1 111 ? 7.068 10.763 -26.924 1.00 50.72 111 ARG A N 1
ATOM 866 C CA . ARG A 1 111 ? 6.242 11.214 -28.063 1.00 50.72 111 ARG A CA 1
ATOM 867 C C . ARG A 1 111 ? 6.534 12.658 -28.462 1.00 50.72 111 ARG A C 1
ATOM 869 O O . ARG A 1 111 ? 6.496 12.963 -29.653 1.00 50.72 111 ARG A O 1
ATOM 876 N N . HIS A 1 112 ? 6.857 13.527 -27.506 1.00 51.84 112 HIS A N 1
ATOM 877 C CA . HIS A 1 112 ? 7.225 14.912 -27.798 1.00 51.84 112 HIS A CA 1
ATOM 878 C C . HIS A 1 112 ? 8.606 15.028 -28.458 1.00 51.84 112 HIS A C 1
ATOM 880 O O . HIS A 1 112 ? 8.757 15.813 -29.393 1.00 51.84 112 HIS A O 1
ATOM 886 N N . LYS A 1 113 ? 9.593 14.204 -28.074 1.00 49.41 113 LYS A N 1
ATOM 887 C CA . LYS A 1 113 ? 10.903 14.197 -28.756 1.00 49.41 113 LYS A CA 1
ATOM 888 C C . LYS A 1 113 ? 10.831 13.705 -30.202 1.00 49.41 113 LYS A C 1
ATOM 890 O O . LYS A 1 113 ? 11.474 14.289 -31.065 1.00 49.41 113 LYS A O 1
ATOM 895 N N . LYS A 1 114 ? 9.988 12.711 -30.499 1.00 51.56 114 LYS A N 1
ATOM 896 C CA . LYS A 1 114 ? 9.820 12.192 -31.870 1.00 51.56 114 LYS A CA 1
ATOM 897 C C . LYS A 1 114 ? 9.142 13.181 -32.833 1.00 51.56 114 LYS A C 1
ATOM 899 O O . LYS A 1 114 ? 9.216 12.992 -34.040 1.00 51.56 114 LYS A O 1
ATOM 904 N N . LYS A 1 115 ? 8.479 14.226 -32.318 1.00 50.25 115 LYS A N 1
ATOM 905 C CA . LYS A 1 115 ? 7.899 15.315 -33.126 1.00 50.25 115 LYS A CA 1
ATOM 906 C C . LYS A 1 115 ? 8.833 16.511 -33.331 1.00 50.25 115 LYS A C 1
ATOM 908 O O . LYS A 1 115 ? 8.565 17.311 -34.219 1.00 50.25 115 LYS A O 1
ATOM 913 N N . ALA A 1 116 ? 9.890 16.647 -32.531 1.00 52.06 116 ALA A N 1
ATOM 914 C CA . ALA A 1 116 ? 10.862 17.734 -32.670 1.00 52.06 116 ALA A CA 1
ATOM 915 C C . ALA A 1 116 ? 11.965 17.426 -33.699 1.00 52.06 116 ALA A C 1
ATOM 917 O O . ALA A 1 116 ? 12.558 18.352 -34.233 1.00 52.06 116 ALA A O 1
ATOM 918 N N . ASP A 1 117 ? 12.195 16.145 -33.998 1.00 54.16 117 ASP A N 1
ATOM 919 C CA . ASP A 1 117 ? 13.246 15.662 -34.911 1.00 54.16 117 ASP A CA 1
ATOM 920 C C . ASP A 1 117 ? 12.737 15.411 -36.349 1.00 54.16 117 ASP A C 1
ATOM 922 O O . ASP A 1 117 ? 13.387 14.770 -37.167 1.00 54.16 117 ASP A O 1
ATOM 926 N N . GLY A 1 118 ? 11.518 15.871 -36.645 1.00 53.84 118 GLY A N 1
ATOM 927 C CA . GLY A 1 118 ? 10.847 15.722 -37.938 1.00 53.84 118 GLY A CA 1
ATOM 928 C C . GLY A 1 118 ? 10.529 17.063 -38.594 1.00 53.84 118 GLY A C 1
ATOM 929 O O . GLY A 1 118 ? 9.410 17.240 -39.079 1.00 53.84 118 GLY A O 1
ATOM 930 N N . LYS A 1 119 ? 11.467 18.014 -38.556 1.00 39.25 119 LYS A N 1
ATOM 931 C CA . LYS A 1 119 ? 11.398 19.248 -39.342 1.00 39.25 119 LYS A CA 1
ATOM 932 C C . LYS A 1 119 ? 12.738 19.568 -39.983 1.00 39.25 119 LYS A C 1
ATOM 934 O O . LYS A 1 119 ? 13.746 19.529 -39.251 1.00 39.25 119 LYS A O 1
#